Protein AF-A0A7C6HAR6-F1 (afdb_monomer)

Solvent-accessible surface area (backbone atoms only — not comparable to full-atom values): 5254 Å² total; per-residue (Å²): 137,83,81,68,89,64,62,84,76,61,70,73,78,74,88,79,89,84,77,89,78,87,75,97,68,75,83,76,74,80,67,88,72,82,76,83,86,78,90,81,88,88,77,76,55,77,42,68,36,88,88,76,69,45,81,40,59,59,92,48,70,48,36,90,85,77,67,44,81,98

pLDDT: mean 72.4, std 20.57, range [33.5, 95.25]

Radius of gyration: 29.1 Å; Cα contacts (8 Å, |Δi|>4): 43; chains: 1; bounding box: 52×53×49 Å

Secondary structure (DSSP, 8-state):
----TTSTTT---------------------------------PPEEE-TTT--EEETT-SB-TTT--B-

Foldseek 3Di:
DDDPPPPVPPPPDDDDDDDDDDDPDDDPPPPPPPDDDDDDDDDFDWDQDPPPRDIDGPPDQADPPPRHGD

Structure (mmCIF, N/CA/C/O backbone):
data_AF-A0A7C6HAR6-F1
#
_entry.id   AF-A0A7C6HAR6-F1
#
loop_
_atom_site.group_PDB
_atom_site.id
_atom_site.type_symbol
_atom_site.label_atom_id
_atom_site.label_alt_id
_atom_site.label_comp_id
_atom_site.label_asym_id
_atom_site.label_entity_id
_atom_site.label_seq_id
_atom_site.pdbx_PDB_ins_code
_atom_site.Cartn_x
_atom_site.Cartn_y
_atom_site.Cartn_z
_atom_site.occupancy
_atom_site.B_iso_or_equiv
_atom_site.auth_seq_id
_atom_site.auth_comp_id
_atom_site.auth_asym_id
_atom_site.auth_atom_id
_atom_site.pdbx_PDB_model_num
ATOM 1 N N . MET A 1 1 ? -8.417 43.597 17.187 1.00 50.41 1 MET A N 1
ATOM 2 C CA . MET A 1 1 ? -8.894 42.726 18.287 1.00 50.41 1 MET A CA 1
ATOM 3 C C . MET A 1 1 ? -10.407 42.608 18.202 1.00 50.41 1 MET A C 1
ATOM 5 O O . MET A 1 1 ? -11.101 43.615 18.291 1.00 50.41 1 MET A O 1
ATOM 9 N N . PHE A 1 2 ? -10.896 41.421 17.843 1.00 50.09 2 PHE A N 1
ATOM 10 C CA . PHE A 1 2 ? -12.180 41.254 17.163 1.00 50.09 2 PHE A CA 1
ATOM 11 C C . PHE A 1 2 ? -13.387 41.232 18.113 1.00 50.09 2 PHE A C 1
ATOM 13 O O . PHE A 1 2 ? -13.459 40.479 19.077 1.00 50.09 2 PHE A O 1
ATOM 20 N N . LYS A 1 3 ? -14.346 42.103 17.785 1.00 59.81 3 LYS A N 1
ATOM 21 C CA . LYS A 1 3 ? -15.621 42.399 18.451 1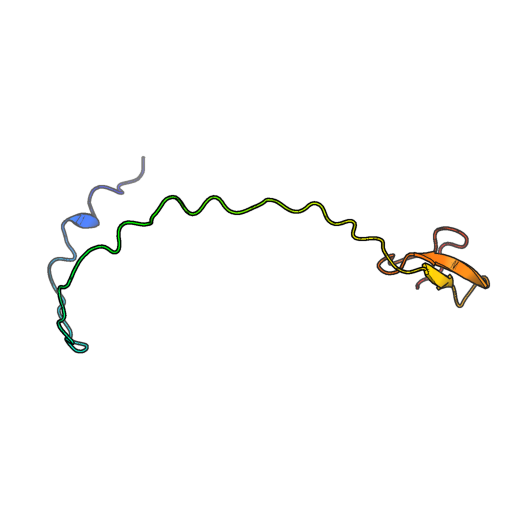.00 59.81 3 LYS A CA 1
ATOM 22 C C . LYS A 1 3 ? -16.629 41.238 18.358 1.00 59.81 3 LYS A C 1
ATOM 24 O O . LYS A 1 3 ? -17.625 41.362 17.654 1.00 59.81 3 LYS A O 1
ATOM 29 N N . TRP A 1 4 ? -16.423 40.143 19.085 1.00 58.47 4 TRP A N 1
ATOM 30 C CA . TRP A 1 4 ? -17.415 39.051 19.133 1.00 58.47 4 TRP A CA 1
ATOM 31 C C . TRP A 1 4 ? -18.492 39.228 20.220 1.00 58.47 4 TRP A C 1
ATOM 33 O O . TRP A 1 4 ? -19.606 38.745 20.070 1.00 58.47 4 TRP A O 1
ATOM 43 N N . ASN A 1 5 ? -18.257 40.050 21.246 1.00 59.34 5 ASN A N 1
ATOM 44 C CA . ASN A 1 5 ? -19.216 40.230 22.352 1.00 59.34 5 ASN A CA 1
ATOM 45 C C . ASN A 1 5 ? -20.372 41.216 22.075 1.00 59.34 5 ASN A C 1
ATOM 47 O O . ASN A 1 5 ? -21.140 41.535 22.981 1.00 59.34 5 ASN A O 1
ATOM 51 N N . ARG A 1 6 ? -20.518 41.739 20.845 1.00 57.28 6 ARG A N 1
ATOM 52 C CA . ARG A 1 6 ? -21.563 42.735 20.508 1.00 57.28 6 ARG A CA 1
ATOM 53 C C . ARG A 1 6 ? -22.707 42.186 19.650 1.00 57.28 6 ARG A C 1
ATOM 55 O O . ARG A 1 6 ? -23.751 42.832 19.582 1.00 57.28 6 ARG A O 1
ATOM 62 N N . LEU A 1 7 ? -22.537 41.018 19.030 1.00 55.78 7 LEU A N 1
ATOM 63 C CA . LEU A 1 7 ? -23.552 40.423 18.151 1.00 55.78 7 LEU A CA 1
ATOM 64 C C . LEU A 1 7 ? -24.629 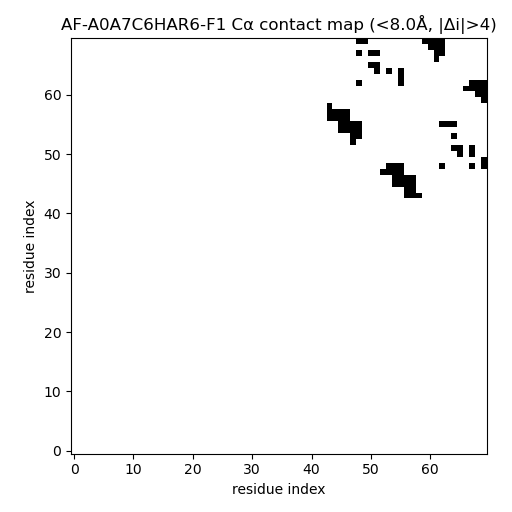39.645 18.920 1.00 55.78 7 LEU A C 1
ATOM 66 O O . LEU A 1 7 ? -25.775 39.613 18.487 1.00 55.78 7 LEU A O 1
ATOM 70 N N . LEU A 1 8 ? -24.326 39.141 20.119 1.00 53.41 8 LEU A N 1
ATOM 71 C CA . LEU A 1 8 ? -25.296 38.372 20.912 1.00 53.41 8 LEU A CA 1
ATOM 72 C C . LEU A 1 8 ? -26.392 39.225 21.574 1.00 53.41 8 LEU A C 1
ATOM 74 O O . LEU A 1 8 ? -27.377 38.686 22.065 1.00 53.41 8 LEU A O 1
ATOM 78 N N . ARG A 1 9 ? -26.264 40.561 21.588 1.00 52.34 9 ARG A N 1
ATOM 79 C CA . ARG A 1 9 ? -27.243 41.447 22.251 1.00 52.34 9 ARG A CA 1
ATOM 80 C C . ARG A 1 9 ? -28.304 42.039 21.322 1.00 52.34 9 ARG A C 1
ATOM 82 O O . ARG A 1 9 ? -29.193 42.731 21.812 1.00 52.34 9 ARG A O 1
ATOM 89 N N . LYS A 1 10 ? -28.194 41.843 20.002 1.00 52.69 10 LYS A N 1
ATOM 90 C CA . LYS A 1 10 ? -29.030 42.548 19.011 1.00 52.69 10 LYS A CA 1
ATOM 91 C C . LYS A 1 10 ? -29.894 41.676 18.103 1.00 52.69 10 LYS A C 1
ATOM 93 O O . LYS A 1 10 ? -30.703 42.257 17.402 1.00 52.69 10 LYS A O 1
ATOM 98 N N . ASN A 1 11 ? -29.840 40.347 18.190 1.00 51.94 11 ASN A N 1
ATOM 99 C CA . ASN A 1 11 ? -30.841 39.489 17.531 1.00 51.94 11 ASN A CA 1
ATOM 100 C C . ASN A 1 11 ? -32.036 39.154 18.441 1.00 51.94 11 ASN A C 1
ATOM 102 O O . ASN A 1 11 ? -32.662 38.105 18.361 1.00 51.94 11 ASN A O 1
ATOM 106 N N . LYS A 1 12 ? -32.360 40.113 19.311 1.00 53.97 12 LYS A N 1
ATOM 107 C CA . LYS A 1 12 ? -33.710 40.358 19.804 1.00 53.97 12 LYS A CA 1
ATOM 108 C C . LYS A 1 12 ? -34.463 40.946 18.597 1.00 53.97 12 LYS A C 1
ATOM 110 O O . LYS A 1 12 ? -34.079 42.038 18.199 1.00 53.97 12 LYS A O 1
ATOM 115 N N . LEU A 1 13 ? -35.484 40.253 18.068 1.00 55.00 13 LEU A N 1
ATOM 116 C CA . LEU A 1 13 ? -36.215 40.488 16.791 1.00 55.00 13 LEU A CA 1
ATOM 117 C C . LEU A 1 13 ? -35.536 39.715 15.643 1.00 55.00 13 LEU A C 1
ATOM 119 O O . LEU A 1 13 ? -34.492 40.134 15.171 1.00 55.00 13 LEU A O 1
ATOM 123 N N . GLN A 1 14 ? -35.991 38.540 15.209 1.00 44.12 14 GLN A N 1
ATOM 124 C CA . GLN A 1 14 ? -37.307 38.187 14.656 1.00 44.12 14 GLN A CA 1
ATOM 125 C C . GLN A 1 14 ? -37.569 36.703 15.014 1.00 44.12 14 GLN A C 1
ATOM 127 O O . GLN A 1 14 ? -36.745 35.845 14.719 1.00 44.12 14 GLN A O 1
ATOM 132 N N . LYS A 1 15 ? -38.537 36.375 15.887 1.00 48.75 15 LYS A N 1
ATOM 133 C CA . LYS A 1 15 ? -39.818 35.745 15.488 1.00 48.75 15 LYS A CA 1
ATOM 134 C C . LYS A 1 15 ? -39.855 35.379 14.005 1.00 48.75 15 LYS A C 1
ATOM 136 O O . LYS A 1 15 ? -39.745 36.289 13.205 1.00 48.75 15 LYS A O 1
ATOM 141 N N . ASP A 1 16 ? -39.993 34.090 13.698 1.00 39.84 16 ASP A N 1
ATOM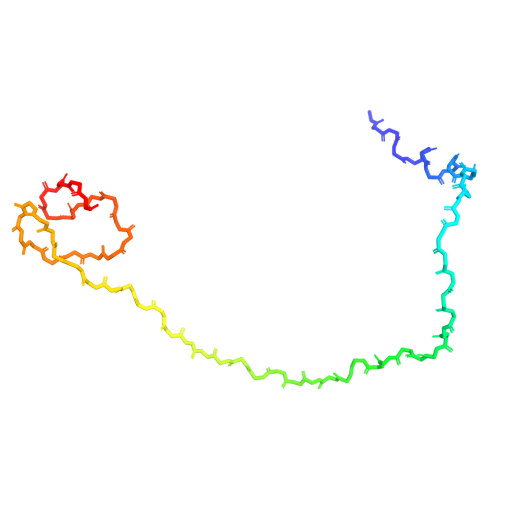 142 C CA . ASP A 1 16 ? -41.124 33.565 12.923 1.00 39.84 16 ASP A CA 1
ATOM 143 C C . ASP A 1 16 ? -41.128 32.026 12.990 1.00 39.84 16 ASP A C 1
ATOM 145 O O . ASP A 1 16 ? -40.283 31.341 12.428 1.00 39.84 16 ASP A O 1
ATOM 149 N N . THR A 1 17 ? -42.070 31.523 13.794 1.00 42.22 17 THR A N 1
ATOM 150 C CA . THR A 1 17 ? -42.872 30.306 13.585 1.00 42.22 17 THR A CA 1
ATOM 151 C C . THR A 1 17 ? -42.253 29.143 12.799 1.00 42.22 17 THR A C 1
ATOM 153 O O . THR A 1 17 ? -42.264 29.166 11.571 1.00 42.22 17 THR A O 1
ATOM 156 N N . PHE A 1 18 ? -41.966 28.029 13.482 1.00 41.03 18 PHE A N 1
ATOM 157 C CA . PHE A 1 18 ? -42.545 26.759 13.034 1.00 41.03 18 PHE A CA 1
ATOM 158 C C . PHE A 1 18 ? -42.744 25.760 14.184 1.00 41.03 18 PHE A C 1
ATOM 160 O O . PHE A 1 18 ? -41.791 25.244 14.759 1.00 41.03 18 PHE A O 1
ATOM 167 N N . SER A 1 19 ? -44.032 25.574 14.476 1.00 41.69 19 SER A N 1
ATOM 168 C CA . SER A 1 19 ? -44.720 24.478 15.164 1.00 41.69 19 SER A CA 1
ATOM 169 C C . SER A 1 19 ? -44.112 23.910 16.444 1.00 41.69 19 SER A C 1
ATOM 171 O O . SER A 1 19 ? -43.272 23.010 16.428 1.00 41.69 19 SER A O 1
ATOM 173 N N . GLU A 1 20 ? -44.703 24.361 17.546 1.00 47.41 20 GLU A N 1
ATOM 174 C CA . GLU A 1 20 ? -44.920 23.572 18.749 1.00 47.41 20 GLU A CA 1
ATOM 175 C C . GLU A 1 20 ? -45.437 22.162 18.414 1.00 47.41 20 GLU A C 1
ATOM 177 O O . GLU A 1 20 ? -46.495 21.991 17.808 1.00 47.41 20 GLU A O 1
ATOM 182 N N . THR A 1 21 ? -44.730 21.149 18.904 1.00 36.81 21 THR A N 1
ATOM 183 C CA . THR A 1 21 ? -45.394 20.067 19.630 1.00 36.81 21 THR A CA 1
ATOM 184 C C . THR A 1 21 ? -44.688 19.924 20.961 1.00 36.81 21 THR A C 1
ATOM 186 O O . THR A 1 21 ? -43.621 19.321 21.070 1.00 36.81 21 THR A O 1
ATOM 189 N N . ASP A 1 22 ? -45.298 20.543 21.962 1.00 51.53 22 ASP A N 1
ATOM 190 C CA . ASP A 1 22 ? -44.995 20.361 23.365 1.00 51.53 22 ASP A CA 1
ATOM 191 C C . ASP A 1 22 ? -45.130 18.888 23.743 1.00 51.53 22 ASP A C 1
ATOM 193 O O . ASP A 1 22 ? -46.219 18.315 23.704 1.00 51.53 22 ASP A O 1
ATOM 197 N N . THR A 1 23 ? -44.049 18.281 24.213 1.00 33.50 23 THR A N 1
ATOM 198 C CA . THR A 1 23 ? -44.151 17.435 25.400 1.00 33.50 23 THR A CA 1
ATOM 199 C C . THR A 1 23 ? -42.851 17.552 26.179 1.00 33.50 23 THR A C 1
ATOM 201 O O . THR A 1 23 ? -41.888 16.829 25.955 1.00 33.50 23 THR A O 1
ATOM 204 N N . ALA A 1 24 ? -42.837 18.502 27.112 1.00 48.44 24 ALA A N 1
ATOM 205 C CA . ALA A 1 24 ? -41.917 18.489 28.232 1.00 48.44 24 ALA A CA 1
ATOM 206 C C . ALA A 1 24 ? -42.192 17.232 29.068 1.00 48.44 24 ALA A C 1
ATOM 208 O O . ALA A 1 24 ? -43.094 17.237 29.904 1.00 48.44 24 ALA A O 1
ATOM 209 N N . LYS A 1 25 ? -41.451 16.155 28.810 1.00 48.06 25 LYS A N 1
ATOM 210 C CA . LYS A 1 25 ? -41.288 15.033 29.732 1.00 48.06 25 LYS A CA 1
ATOM 211 C C . LYS A 1 25 ? -39.848 14.558 29.654 1.00 48.06 25 LYS A C 1
ATOM 213 O O . LYS A 1 25 ? -39.464 13.939 28.674 1.00 48.06 25 LYS A O 1
ATOM 218 N N . GLU A 1 26 ? -39.140 14.916 30.719 1.00 46.31 26 GLU A N 1
ATOM 219 C CA . GLU A 1 26 ? -38.113 14.114 31.377 1.00 46.31 26 GLU A CA 1
ATOM 220 C C . GLU A 1 26 ? -36.875 13.817 30.531 1.00 46.31 26 GLU A C 1
ATOM 222 O O . GLU A 1 26 ? -36.907 13.055 29.571 1.00 46.31 26 GLU A O 1
ATOM 227 N N . ASP A 1 27 ? -35.759 14.414 30.954 1.00 53.38 27 ASP A N 1
ATOM 228 C CA . ASP A 1 27 ? -34.423 13.909 30.676 1.00 53.38 27 ASP A CA 1
ATOM 229 C C . ASP A 1 27 ? -34.443 12.372 30.792 1.00 53.38 27 ASP A C 1
ATOM 231 O O . ASP A 1 27 ? -34.653 11.868 31.903 1.00 53.38 27 ASP A O 1
ATOM 235 N N . PRO A 1 28 ? -34.236 11.586 29.716 1.00 53.19 28 PRO A N 1
ATOM 236 C CA . PRO A 1 28 ? -33.817 10.224 29.937 1.00 53.19 28 PRO A CA 1
ATOM 237 C C . PRO A 1 28 ? -32.399 10.365 30.472 1.00 53.19 28 PRO A C 1
ATOM 239 O O . PRO A 1 28 ? -31.467 10.708 29.741 1.00 53.19 28 PRO A O 1
ATOM 242 N N . ALA A 1 29 ? -32.277 10.204 31.790 1.00 55.03 29 ALA A N 1
ATOM 243 C CA . ALA A 1 29 ? -31.033 9.861 32.439 1.00 55.03 29 ALA A CA 1
ATOM 244 C C . ALA A 1 29 ? -30.315 8.885 31.509 1.00 55.03 29 ALA A C 1
ATOM 246 O O . ALA A 1 29 ? -30.811 7.789 31.270 1.00 55.03 29 ALA A O 1
ATOM 247 N N . ILE A 1 30 ? -29.215 9.338 30.908 1.00 62.25 30 ILE A N 1
ATOM 248 C CA . ILE A 1 30 ? -28.346 8.469 30.132 1.00 62.25 30 ILE A CA 1
ATOM 249 C C . ILE A 1 30 ? -27.749 7.551 31.187 1.00 62.25 30 ILE A C 1
ATOM 251 O O . ILE A 1 30 ? -26.822 7.915 31.913 1.00 62.25 30 ILE A O 1
ATOM 255 N N . GLU A 1 31 ? -28.419 6.423 31.375 1.00 66.06 31 GLU A N 1
ATOM 256 C CA . GLU A 1 31 ? -27.961 5.315 32.181 1.00 66.06 31 GLU A CA 1
ATOM 257 C C . GLU A 1 31 ? -26.546 5.004 31.688 1.00 66.06 31 GLU A C 1
ATOM 259 O O . GLU A 1 31 ? -26.281 5.059 30.486 1.00 66.06 31 GLU A O 1
ATOM 264 N N . ASN A 1 32 ? -25.612 4.785 32.613 1.00 64.56 32 ASN A N 1
ATOM 265 C CA . ASN A 1 32 ? -24.235 4.417 32.290 1.00 64.56 32 ASN A CA 1
ATOM 266 C C . ASN A 1 32 ? -24.238 3.015 31.663 1.00 64.56 32 ASN A C 1
ATOM 268 O O . ASN A 1 32 ? -23.899 2.032 32.316 1.00 64.56 32 ASN A O 1
ATOM 272 N N . GLU A 1 33 ? -24.689 2.914 30.419 1.00 70.12 33 GLU A N 1
ATOM 273 C CA . GLU A 1 33 ? -24.586 1.720 29.605 1.00 70.12 33 GLU A CA 1
ATOM 274 C C . GLU A 1 33 ? -23.103 1.557 29.268 1.00 70.12 33 GLU A C 1
ATOM 276 O O . GLU A 1 33 ? -22.528 2.304 28.475 1.00 70.12 33 GLU A O 1
ATOM 281 N N . GL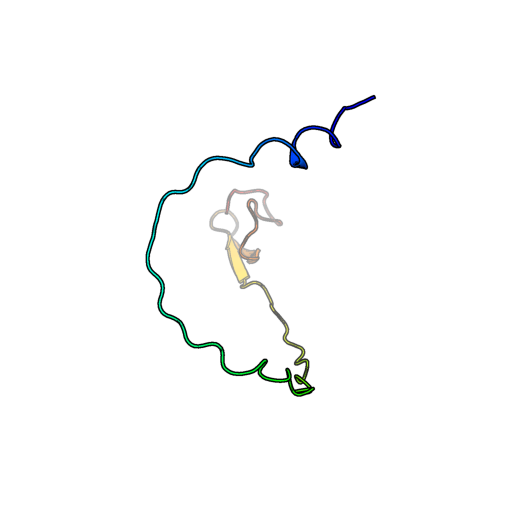U A 1 34 ? -22.447 0.626 29.958 1.00 77.62 34 GLU A N 1
ATOM 282 C CA . GLU A 1 34 ? -21.075 0.230 29.663 1.00 77.62 34 GLU A CA 1
ATOM 283 C C . GLU A 1 34 ? -21.057 -0.452 28.288 1.00 77.62 34 GLU A C 1
ATOM 285 O O . GLU A 1 34 ? -21.423 -1.617 28.143 1.00 77.62 34 GLU A O 1
ATOM 290 N N . TYR A 1 35 ? -20.671 0.294 27.253 1.00 80.25 35 TYR A N 1
ATOM 291 C CA . TYR A 1 35 ? -20.456 -0.268 25.924 1.00 80.25 35 TYR A CA 1
ATOM 292 C C . TYR A 1 35 ? -19.171 -1.104 25.921 1.00 80.25 35 TYR A C 1
ATOM 294 O O . TYR A 1 35 ? -18.094 -0.611 26.266 1.00 80.25 35 TYR A O 1
ATOM 302 N N . GLU A 1 36 ? -19.272 -2.364 25.497 1.00 82.62 36 GLU A N 1
ATOM 303 C CA . GLU A 1 36 ? -18.112 -3.234 25.313 1.00 82.62 36 GLU A CA 1
ATOM 304 C C . GLU A 1 36 ? -17.337 -2.812 24.054 1.00 82.62 36 GLU A C 1
ATOM 306 O O . GLU A 1 36 ? -17.870 -2.792 22.942 1.00 82.62 36 GLU A O 1
ATOM 311 N N . ILE A 1 37 ? -16.068 -2.440 24.232 1.00 87.06 37 ILE A N 1
ATOM 312 C CA . ILE A 1 37 ? -15.166 -2.088 23.132 1.00 87.06 37 ILE A CA 1
ATOM 313 C C . ILE A 1 37 ? -14.638 -3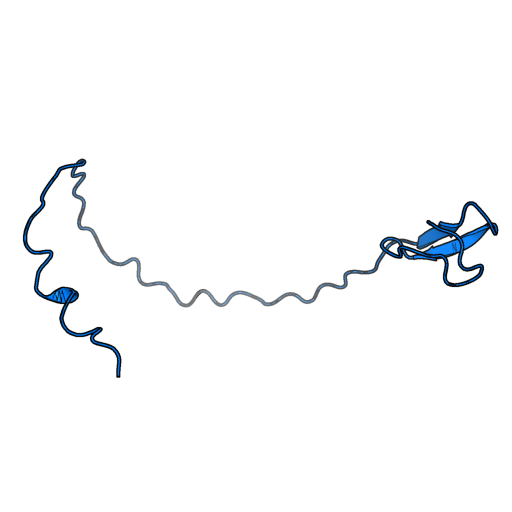.396 22.538 1.00 87.06 37 ILE A C 1
ATOM 315 O O . ILE A 1 37 ? -13.859 -4.097 23.180 1.00 87.06 37 ILE A O 1
ATOM 319 N N . VAL A 1 38 ? -15.055 -3.719 21.314 1.00 90.25 38 VAL A N 1
ATOM 320 C CA . VAL A 1 38 ? -14.592 -4.914 20.593 1.00 90.25 38 VAL A CA 1
ATOM 321 C C . VAL A 1 38 ? -13.455 -4.542 19.642 1.00 90.25 38 VAL A C 1
ATOM 323 O O . VAL A 1 38 ? -13.589 -3.624 18.832 1.00 90.25 38 VAL A O 1
ATOM 326 N N . GLU A 1 39 ? -12.344 -5.273 19.716 1.00 89.81 39 GLU A N 1
ATOM 327 C CA . GLU A 1 39 ? -11.230 -5.152 18.771 1.00 89.81 39 GLU A CA 1
ATOM 328 C C . GLU A 1 39 ? -11.537 -5.919 17.470 1.00 89.81 39 GLU A C 1
ATOM 330 O O . GLU A 1 39 ? -12.004 -7.058 17.498 1.00 89.81 39 GLU A O 1
ATOM 335 N N . MET A 1 40 ? -11.283 -5.292 16.316 1.00 89.81 40 MET A N 1
ATOM 336 C CA . MET A 1 40 ? -11.483 -5.878 14.985 1.00 89.81 40 MET A CA 1
ATOM 337 C C . MET A 1 40 ? -10.328 -5.494 14.056 1.00 89.81 40 MET A C 1
ATOM 339 O O . MET A 1 40 ? -9.933 -4.329 14.001 1.00 89.81 40 MET A O 1
ATOM 343 N N . GLU A 1 41 ? -9.824 -6.459 13.287 1.00 90.25 41 GLU A N 1
ATOM 344 C CA . GLU A 1 41 ? -8.741 -6.251 12.322 1.00 90.25 41 GLU A CA 1
ATOM 345 C C . GLU A 1 41 ? -9.293 -6.029 10.907 1.00 90.25 41 GLU A C 1
ATOM 347 O O . GLU A 1 41 ? -10.082 -6.825 10.397 1.00 90.25 41 GLU A O 1
ATOM 352 N N . ILE A 1 42 ? -8.848 -4.955 10.246 1.00 88.94 42 ILE A N 1
ATOM 353 C CA . ILE A 1 42 ? -9.186 -4.655 8.849 1.00 88.94 42 ILE A CA 1
ATOM 354 C C . ILE A 1 42 ? -7.922 -4.849 8.014 1.00 88.94 42 ILE A C 1
ATOM 356 O O . ILE A 1 42 ? -6.978 -4.066 8.113 1.00 88.94 42 ILE A O 1
ATOM 360 N N . LEU A 1 43 ? -7.905 -5.901 7.194 1.00 88.19 43 LEU A N 1
ATOM 361 C CA . LEU A 1 43 ? -6.814 -6.184 6.265 1.00 88.19 43 LEU A CA 1
ATOM 362 C C . LEU A 1 43 ? -7.251 -5.850 4.832 1.00 88.19 43 LEU A C 1
ATOM 364 O O . LEU A 1 43 ? -8.333 -6.280 4.431 1.00 88.19 43 LEU A O 1
ATOM 368 N N . PRO A 1 44 ? -6.425 -5.136 4.046 1.00 87.81 44 PRO A N 1
ATOM 369 C CA . PRO A 1 44 ? -6.714 -4.897 2.636 1.00 87.81 44 PRO A CA 1
ATOM 370 C C . PRO A 1 44 ? -6.632 -6.204 1.835 1.00 87.81 44 PRO A C 1
ATOM 372 O O . PRO A 1 44 ? -5.767 -7.056 2.084 1.00 87.81 44 PRO A O 1
ATOM 375 N N . ALA A 1 45 ? -7.513 -6.368 0.850 1.00 91.81 45 ALA A N 1
ATOM 376 C CA . ALA A 1 45 ? -7.467 -7.486 -0.080 1.00 91.81 45 ALA A CA 1
ATOM 377 C C . ALA A 1 45 ? -6.233 -7.416 -0.992 1.00 91.81 45 ALA A C 1
ATOM 379 O O . ALA A 1 45 ? -5.647 -6.363 -1.247 1.00 91.81 45 ALA A O 1
ATOM 380 N N . LYS A 1 46 ? -5.823 -8.582 -1.494 1.00 93.06 46 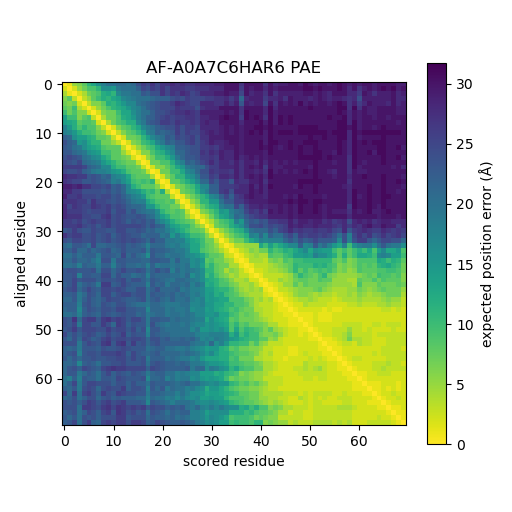LYS A N 1
ATOM 381 C CA . LYS A 1 46 ? -4.709 -8.719 -2.438 1.00 93.06 46 LYS A CA 1
ATOM 382 C C . LYS A 1 46 ? -5.258 -8.825 -3.856 1.00 93.06 46 LYS A C 1
ATOM 384 O O . LYS A 1 46 ? -6.147 -9.638 -4.100 1.00 93.06 46 LYS A O 1
ATOM 389 N N . ILE A 1 47 ? -4.684 -8.069 -4.784 1.00 94.06 47 ILE A N 1
ATOM 390 C CA . ILE A 1 47 ? -5.006 -8.094 -6.216 1.00 94.06 47 ILE A CA 1
ATOM 391 C C . ILE A 1 47 ? -3.768 -8.483 -7.035 1.00 94.06 47 ILE A C 1
ATOM 393 O O . ILE A 1 47 ? -2.646 -8.507 -6.528 1.00 94.06 47 ILE A O 1
ATOM 397 N N . ILE A 1 48 ? -3.967 -8.829 -8.305 1.00 94.25 48 ILE A N 1
ATOM 398 C CA . ILE A 1 48 ? -2.882 -9.149 -9.240 1.00 94.25 48 ILE A CA 1
ATOM 399 C C . ILE A 1 48 ? -2.698 -7.949 -10.164 1.00 94.25 48 ILE A C 1
ATOM 401 O O . ILE A 1 48 ? -3.646 -7.540 -10.826 1.00 94.25 48 ILE A O 1
ATOM 405 N N . CYS A 1 49 ? -1.485 -7.407 -10.222 1.00 95.25 49 CYS A N 1
ATOM 406 C CA . CYS A 1 49 ? -1.142 -6.326 -11.137 1.00 95.25 49 CYS A CA 1
ATOM 407 C C . CYS A 1 49 ? -1.303 -6.796 -12.597 1.00 95.25 49 CYS A C 1
ATOM 409 O O . CYS A 1 49 ? -0.703 -7.816 -12.960 1.00 95.25 49 CYS A O 1
ATOM 411 N N . PRO A 1 50 ? -2.051 -6.064 -13.444 1.00 91.00 50 PRO A N 1
ATOM 412 C CA . PRO A 1 50 ? -2.267 -6.445 -14.839 1.00 91.00 50 PRO A CA 1
ATOM 413 C C . PRO A 1 50 ? -0.987 -6.374 -15.684 1.00 91.00 50 PRO A C 1
ATOM 415 O O . PRO A 1 50 ? -0.839 -7.155 -16.621 1.00 91.00 50 PRO A O 1
ATOM 418 N N . ASP A 1 51 ? -0.041 -5.499 -15.330 1.00 92.75 51 ASP A N 1
ATOM 419 C CA . ASP A 1 51 ? 1.177 -5.279 -16.119 1.00 92.75 51 ASP A CA 1
ATOM 420 C C . ASP A 1 51 ? 2.279 -6.309 -15.851 1.00 92.75 51 ASP A C 1
ATOM 422 O O . ASP A 1 51 ? 2.965 -6.750 -16.771 1.00 92.75 51 ASP A O 1
ATOM 426 N N . CYS A 1 52 ? 2.487 -6.691 -14.585 1.00 94.31 52 CYS A N 1
ATOM 427 C CA . CYS A 1 52 ? 3.580 -7.595 -14.204 1.00 94.31 52 CYS A CA 1
ATOM 428 C C . CYS A 1 52 ? 3.123 -8.962 -13.686 1.00 94.31 52 CYS A C 1
ATOM 430 O O . CYS A 1 52 ? 3.962 -9.830 -13.440 1.00 94.31 52 CYS A O 1
ATOM 432 N N . GLY A 1 53 ? 1.820 -9.162 -13.471 1.00 93.06 53 GLY A N 1
ATOM 433 C CA . GLY A 1 53 ? 1.277 -10.378 -12.857 1.00 93.06 53 GLY A CA 1
ATOM 434 C C . GLY A 1 53 ? 1.667 -10.557 -11.384 1.00 93.06 53 GLY A C 1
ATOM 435 O O . GLY A 1 53 ? 1.453 -11.622 -10.806 1.00 93.06 53 GLY A O 1
ATOM 436 N N . GLY A 1 54 ? 2.273 -9.541 -10.768 1.00 93.31 54 GLY A N 1
ATOM 437 C CA . GLY A 1 54 ? 2.681 -9.558 -9.373 1.00 93.31 54 GLY A CA 1
ATOM 438 C C . GLY A 1 54 ? 1.507 -9.333 -8.424 1.00 93.31 54 GLY A C 1
ATOM 439 O O . GLY A 1 54 ? 0.596 -8.570 -8.722 1.00 93.31 54 GLY A O 1
ATOM 440 N N . ILE A 1 55 ? 1.538 -9.980 -7.260 1.00 94.25 55 ILE A N 1
ATOM 441 C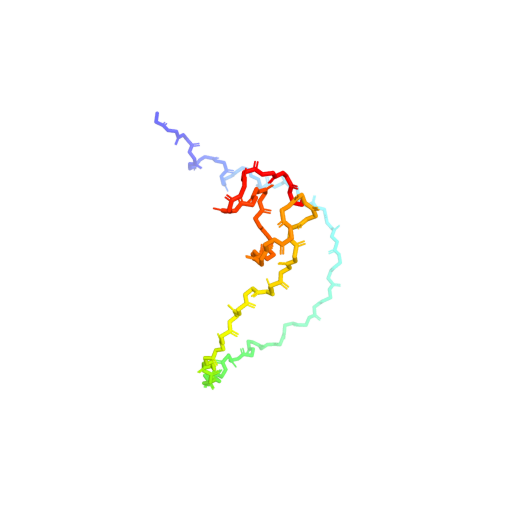 CA . ILE A 1 55 ? 0.541 -9.756 -6.205 1.00 94.25 55 ILE A CA 1
ATOM 442 C C . ILE A 1 55 ? 0.828 -8.410 -5.528 1.00 94.25 55 ILE A C 1
ATOM 444 O O . ILE A 1 55 ? 1.959 -8.192 -5.086 1.00 94.25 55 ILE A O 1
ATOM 448 N N . THR A 1 56 ? -0.192 -7.562 -5.432 1.00 93.94 56 THR A N 1
ATOM 449 C CA . THR A 1 56 ? -0.184 -6.232 -4.805 1.00 93.94 56 THR A CA 1
ATOM 450 C C . THR A 1 56 ? -1.436 -6.049 -3.930 1.00 93.94 56 THR A C 1
ATOM 452 O O . THR A 1 56 ? -2.270 -6.954 -3.846 1.00 93.94 56 THR A O 1
ATOM 455 N N . LEU A 1 57 ? -1.548 -4.935 -3.209 1.00 92.94 57 LEU A N 1
ATOM 456 C CA . LEU A 1 57 ? -2.663 -4.646 -2.300 1.00 92.94 57 LEU A CA 1
ATOM 457 C C . LEU A 1 57 ? -3.705 -3.754 -2.976 1.00 92.94 57 LEU A C 1
ATOM 459 O O . LEU A 1 57 ? -3.359 -2.871 -3.758 1.00 92.94 57 LEU A O 1
ATOM 463 N N . GLU A 1 58 ? -4.978 -3.969 -2.648 1.00 90.62 58 GLU A N 1
ATOM 464 C CA . GLU A 1 58 ? -6.044 -3.060 -3.060 1.00 90.62 58 GLU A CA 1
ATOM 465 C C . GLU A 1 58 ? -5.862 -1.674 -2.417 1.00 90.62 58 GLU A C 1
ATOM 467 O O . GLU A 1 58 ? -5.411 -1.554 -1.276 1.00 90.62 58 GLU A O 1
ATOM 472 N N . GLY A 1 59 ? -6.206 -0.620 -3.161 1.00 90.62 59 GLY A N 1
ATOM 473 C CA . GLY A 1 59 ? -6.088 0.769 -2.704 1.00 90.62 59 GLY A CA 1
ATOM 474 C C . GLY A 1 59 ? -4.731 1.432 -2.966 1.00 90.62 59 GLY A C 1
ATOM 475 O O . GLY A 1 59 ? -4.549 2.589 -2.592 1.00 90.62 59 GLY A O 1
ATOM 476 N N . LEU A 1 60 ? -3.790 0.738 -3.611 1.00 91.75 60 LEU A N 1
ATOM 477 C CA . LEU A 1 60 ? -2.571 1.349 -4.139 1.00 91.75 60 LEU A CA 1
ATOM 478 C C . LEU A 1 60 ? -2.828 1.931 -5.534 1.00 91.75 60 LEU A C 1
ATOM 480 O O . LEU A 1 60 ? -3.440 1.276 -6.369 1.00 91.75 60 LEU A O 1
ATOM 484 N N . GLU A 1 61 ? -2.318 3.136 -5.793 1.00 93.25 61 GLU A N 1
ATOM 485 C CA . GLU A 1 61 ? -2.378 3.771 -7.123 1.00 93.25 61 GLU A CA 1
ATOM 486 C C . GLU A 1 61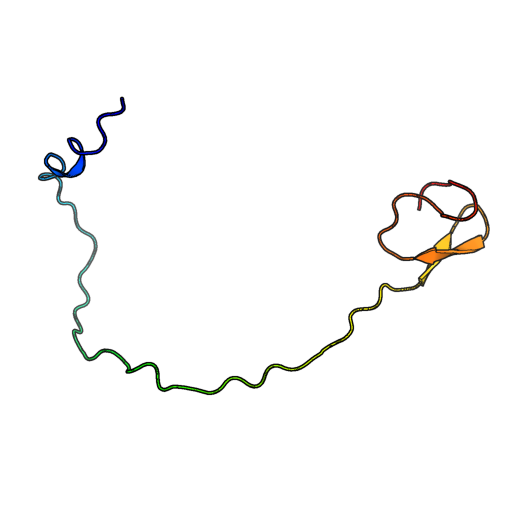 ? -1.382 3.133 -8.109 1.00 93.25 61 GLU A C 1
ATOM 488 O O . GLU A 1 61 ? -1.608 3.113 -9.316 1.00 93.25 61 GLU A O 1
ATOM 493 N N . PHE A 1 62 ? -0.278 2.585 -7.588 1.00 94.25 62 PHE A N 1
ATOM 494 C CA . PHE A 1 62 ? 0.795 1.996 -8.384 1.00 94.25 62 PHE A CA 1
ATOM 495 C C . PHE A 1 62 ? 1.263 0.667 -7.804 1.00 94.25 62 PHE A C 1
ATOM 497 O O . PHE A 1 62 ? 1.325 0.479 -6.586 1.00 94.25 62 PHE A O 1
ATOM 504 N N . CYS A 1 63 ? 1.677 -0.240 -8.685 1.00 94.94 63 CYS A N 1
ATOM 505 C CA . CYS A 1 63 ? 2.251 -1.515 -8.303 1.00 94.94 63 CYS A CA 1
ATOM 506 C C . CYS A 1 63 ? 3.624 -1.323 -7.654 1.00 94.94 63 CYS A C 1
ATOM 508 O O . CYS A 1 63 ? 4.572 -0.844 -8.272 1.00 94.94 63 CYS A O 1
ATOM 510 N N . ASP A 1 64 ? 3.768 -1.833 -6.441 1.00 91.69 64 ASP A N 1
ATOM 511 C CA . ASP A 1 64 ? 4.997 -1.891 -5.650 1.00 91.69 64 ASP A CA 1
ATOM 512 C C . ASP A 1 64 ? 6.125 -2.720 -6.295 1.00 91.69 64 ASP A C 1
ATOM 514 O O . ASP A 1 64 ? 7.285 -2.598 -5.903 1.00 91.69 64 ASP A O 1
ATOM 518 N N . LYS A 1 65 ? 5.816 -3.549 -7.302 1.00 92.00 65 LYS A N 1
ATOM 519 C CA . LYS A 1 65 ? 6.805 -4.381 -8.008 1.00 92.00 65 LYS A CA 1
ATOM 520 C C . LYS A 1 65 ? 7.304 -3.769 -9.313 1.00 92.00 65 LYS A C 1
ATOM 522 O O . LYS A 1 65 ? 8.504 -3.817 -9.567 1.00 92.00 65 LYS A O 1
ATOM 527 N N . CYS A 1 66 ? 6.407 -3.255 -10.155 1.00 94.31 66 CYS A N 1
ATOM 528 C CA . CYS A 1 66 ? 6.762 -2.757 -11.490 1.00 94.31 66 CYS A CA 1
ATOM 529 C C . CYS A 1 66 ? 6.569 -1.248 -11.680 1.00 94.31 66 CYS A C 1
ATOM 531 O O . CYS A 1 66 ? 7.061 -0.715 -12.670 1.00 94.31 66 CYS A O 1
ATOM 533 N N . GLY A 1 67 ? 5.870 -0.563 -10.770 1.00 92.31 67 GLY A N 1
ATOM 534 C CA . GLY A 1 67 ? 5.510 0.849 -10.918 1.00 92.31 67 GLY A CA 1
ATOM 535 C C . GLY A 1 67 ? 4.423 1.125 -11.963 1.00 92.31 67 GLY A C 1
ATOM 536 O O . GLY A 1 67 ? 4.235 2.282 -12.325 1.00 92.31 67 GLY A O 1
ATOM 537 N N . GLY A 1 68 ? 3.742 0.088 -12.465 1.00 92.25 68 GLY A N 1
ATOM 538 C CA . GLY A 1 68 ? 2.558 0.227 -13.320 1.00 92.25 68 GLY A CA 1
ATOM 539 C C . GLY A 1 68 ? 1.352 0.756 -12.542 1.00 92.25 68 GLY A C 1
ATOM 540 O O . GLY A 1 68 ? 1.312 0.635 -11.318 1.00 92.25 68 GLY A O 1
ATOM 541 N N . GLU A 1 69 ? 0.395 1.350 -13.246 1.00 92.06 69 GLU A N 1
ATOM 542 C CA . GLU A 1 69 ? -0.866 1.850 -12.679 1.00 92.06 69 GLU A CA 1
ATOM 543 C C . GLU A 1 69 ? -1.822 0.665 -12.425 1.00 92.06 69 GLU A C 1
ATOM 545 O O . GLU A 1 69 ? -1.874 -0.262 -13.239 1.00 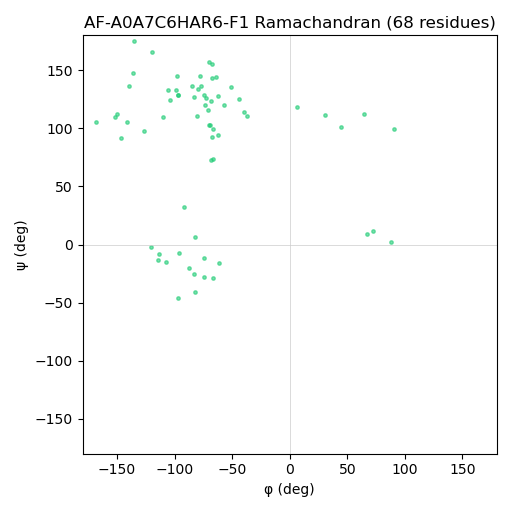92.06 69 GLU A O 1
ATOM 550 N N . LEU A 1 70 ? -2.505 0.643 -11.272 1.00 86.25 70 LEU A N 1
ATOM 551 C CA . LEU A 1 70 ? -3.323 -0.496 -10.809 1.00 86.25 70 LEU A CA 1
ATOM 552 C C . LEU A 1 70 ? -4.830 -0.328 -11.017 1.00 86.25 70 LEU A C 1
ATOM 554 O O . LEU A 1 70 ? -5.346 0.795 -10.835 1.00 86.25 70 LEU A O 1
#

Mean predicted aligned error: 17.51 Å

Nearest PDB structures (foldseek):
  7mo4-assembly1_B  TM=7.194E-01  e=4.343E-01  Rattus norvegicus
  7mnv-assembly1_B  TM=6.871E-01  e=4.666E-01  Homo sapiens
  2d9g-assembly1_A  TM=6.581E-01  e=3.496E+00  Homo sapiens

Sequence (70 aa):
MFKWNRLLRKNKLQKDTFSETDTAKEDPAIENEEYEIVEMEILPAKIICPDCGGITLEGLEFCDKCGGEL